Protein AF-A0A7C6C0F5-F1 (afdb_monomer_lite)

Sequence (171 aa):
MPFYFLFSLGVSLTLAIALLALLINRLQANWTRQNKVGISFLLPVLITIIFIFVIYLDTQPKVLDLINLIQGNTKTIEAQSEEIEVQGNNLIINDQIYLLSPLSEKIFEQKTYRFSYLPNSKIIVHQEYDTTLPKIYEVPVDENPTGSDPIKPDNPDYPSGTTTPVEVIDP

Radius of gyration: 35.13 Å; chains: 1; bounding box: 72×61×103 Å

Foldseek 3Di:
DCVQLVVQLVVLVVVLVVLVVVLVVLVVCVVVVVDPDPVSNCVSVVSVVVSVCSCPQRNVLSVVLVVCVVVVVWDKDKDALVQWDDDQQWTQHPNDTAGHDNPDDDRDHQKIKMFTARDRNNYTPDIDIDHHDDPDDPDDDPDDDDDDDDDDDDDDDDDDDDDDDDDDDDD

Structure (mmCIF, N/CA/C/O backbone):
data_AF-A0A7C6C0F5-F1
#
_entry.id   AF-A0A7C6C0F5-F1
#
loop_
_atom_site.group_PDB
_atom_site.id
_atom_site.type_symbol
_atom_site.label_atom_id
_atom_site.label_alt_id
_atom_site.label_comp_id
_atom_site.label_asym_id
_atom_site.label_entity_id
_atom_site.label_seq_id
_atom_site.pdbx_PDB_ins_code
_atom_site.Cartn_x
_atom_site.Cartn_y
_atom_site.Cartn_z
_atom_site.occupancy
_atom_site.B_iso_or_equiv
_atom_site.auth_seq_id
_atom_site.auth_comp_id
_atom_site.auth_asym_id
_atom_site.auth_atom_id
_atom_site.pdbx_PDB_model_num
ATOM 1 N N . MET A 1 1 ? 1.371 3.092 16.705 1.00 65.12 1 MET A N 1
ATOM 2 C CA . MET A 1 1 ? 2.755 3.465 16.323 1.00 65.12 1 MET A CA 1
ATOM 3 C C . MET A 1 1 ? 2.828 3.968 14.873 1.00 65.12 1 MET A C 1
ATOM 5 O O . MET A 1 1 ? 2.989 3.152 13.970 1.00 65.12 1 MET A O 1
ATOM 9 N N . PRO A 1 2 ? 2.766 5.290 14.613 1.00 81.19 2 PRO A N 1
ATOM 10 C CA . PRO A 1 2 ? 2.808 5.849 13.248 1.00 81.19 2 PRO A CA 1
ATOM 11 C C . PRO A 1 2 ?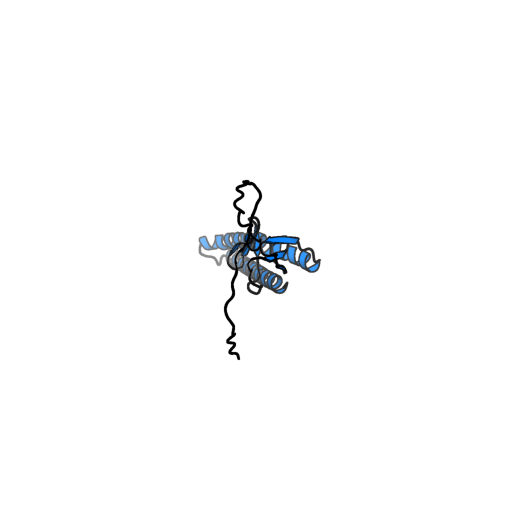 4.133 5.603 12.499 1.00 81.19 2 PRO A C 1
ATOM 13 O O . PRO A 1 2 ? 4.183 5.702 11.274 1.00 81.19 2 PRO A O 1
ATOM 16 N N . PHE A 1 3 ? 5.205 5.236 13.210 1.00 88.31 3 PHE A N 1
ATOM 17 C CA . PHE A 1 3 ? 6.519 4.936 12.633 1.00 88.31 3 PHE A CA 1
ATOM 18 C C . PHE A 1 3 ? 6.500 3.817 11.582 1.00 88.31 3 PHE A C 1
ATOM 20 O O . PHE A 1 3 ? 7.206 3.931 10.583 1.00 88.31 3 PHE A O 1
ATOM 27 N N . TYR A 1 4 ? 5.680 2.772 11.761 1.00 90.75 4 TYR A N 1
ATOM 28 C CA . TYR A 1 4 ? 5.563 1.690 10.774 1.00 90.75 4 TYR A CA 1
ATOM 29 C C . TYR A 1 4 ? 5.024 2.211 9.436 1.00 90.75 4 TYR A C 1
ATOM 31 O O . TYR A 1 4 ? 5.609 1.951 8.384 1.00 90.75 4 TYR A O 1
ATOM 39 N N . PHE A 1 5 ? 3.966 3.026 9.485 1.00 93.94 5 PHE A N 1
ATOM 40 C CA . PHE A 1 5 ? 3.419 3.691 8.307 1.00 93.94 5 PHE A CA 1
ATOM 41 C C . PHE A 1 5 ? 4.480 4.569 7.620 1.00 93.94 5 PHE A C 1
ATOM 43 O O . PHE A 1 5 ? 4.730 4.386 6.429 1.00 93.94 5 PHE A O 1
ATOM 50 N N . LEU A 1 6 ? 5.160 5.448 8.370 1.00 94.69 6 LEU A N 1
ATOM 51 C CA . LEU A 1 6 ? 6.195 6.343 7.831 1.00 94.69 6 LEU A CA 1
ATOM 52 C C . LEU A 1 6 ? 7.355 5.576 7.176 1.00 94.69 6 LEU A C 1
ATOM 54 O O . LEU A 1 6 ? 7.804 5.947 6.092 1.00 94.69 6 LEU A O 1
ATOM 58 N N . PHE A 1 7 ? 7.803 4.476 7.788 1.00 94.06 7 PHE A N 1
ATOM 59 C CA . PHE A 1 7 ? 8.809 3.589 7.205 1.00 94.06 7 PHE A CA 1
ATOM 60 C C . PHE A 1 7 ? 8.301 2.932 5.911 1.00 94.06 7 PHE A C 1
ATOM 62 O O . PHE A 1 7 ? 8.982 2.979 4.887 1.00 94.06 7 PHE A O 1
ATOM 69 N N . SER A 1 8 ? 7.078 2.388 5.915 1.00 93.44 8 SER A 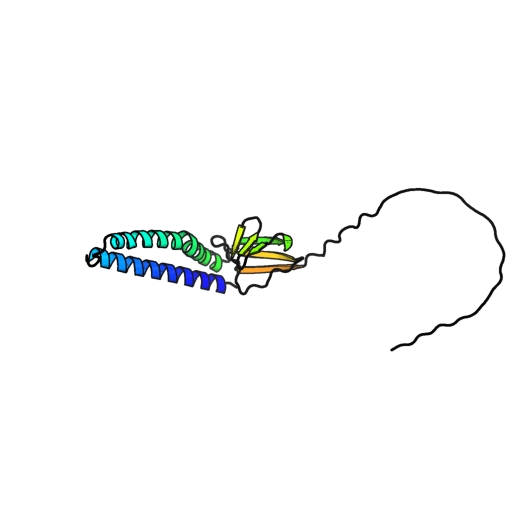N 1
ATOM 70 C CA . SER A 1 8 ? 6.466 1.754 4.736 1.00 93.44 8 SER A CA 1
ATOM 71 C C . SER A 1 8 ? 6.256 2.728 3.565 1.00 93.44 8 SER A C 1
ATOM 73 O O . SER A 1 8 ? 6.362 2.330 2.402 1.00 93.44 8 SER A O 1
ATOM 75 N N . LEU A 1 9 ? 5.997 4.005 3.868 1.00 95.81 9 LEU A N 1
ATOM 76 C CA . LEU A 1 9 ? 5.914 5.100 2.906 1.00 95.81 9 LEU A CA 1
ATOM 77 C C . LEU A 1 9 ? 7.306 5.440 2.359 1.00 95.81 9 LEU A C 1
ATOM 79 O O . LEU A 1 9 ? 7.474 5.498 1.142 1.00 95.81 9 LEU A O 1
ATOM 83 N N . GLY A 1 10 ? 8.318 5.577 3.222 1.00 96.88 10 GLY A N 1
ATOM 84 C CA . GLY A 1 10 ? 9.704 5.821 2.809 1.00 96.88 10 GLY A CA 1
ATOM 85 C C . GLY A 1 10 ? 10.255 4.733 1.879 1.00 96.88 10 GLY A C 1
ATOM 86 O O . GLY A 1 10 ? 10.873 5.048 0.860 1.00 96.88 10 GLY A O 1
ATOM 87 N N . VAL A 1 11 ? 9.964 3.458 2.165 1.00 96.38 11 VAL A N 1
ATOM 88 C CA . VAL A 1 11 ? 10.322 2.327 1.290 1.00 96.38 11 VAL A CA 1
ATOM 89 C C . VAL A 1 11 ? 9.606 2.425 -0.064 1.00 96.38 11 VAL A C 1
ATOM 91 O O . VAL A 1 11 ? 10.266 2.311 -1.098 1.00 96.38 11 VAL A O 1
ATOM 94 N N . SER A 1 12 ? 8.295 2.708 -0.081 1.00 96.38 12 SER A N 1
ATOM 95 C CA . SER A 1 12 ? 7.521 2.853 -1.329 1.00 96.38 12 SER A CA 1
ATOM 96 C C . SER A 1 12 ? 8.038 3.992 -2.220 1.00 96.38 12 SER A C 1
ATOM 98 O O . SER A 1 12 ? 8.274 3.796 -3.412 1.00 96.38 12 SER A O 1
ATOM 100 N N . LEU A 1 13 ? 8.336 5.152 -1.623 1.00 97.31 13 LEU A N 1
ATOM 101 C CA . LEU A 1 13 ? 8.909 6.310 -2.309 1.00 97.31 13 LEU A CA 1
ATOM 102 C C . LEU A 1 13 ? 10.304 6.006 -2.860 1.00 97.31 13 LEU A C 1
ATOM 104 O O . LEU A 1 13 ? 10.604 6.362 -3.997 1.00 97.31 13 LEU A O 1
ATOM 108 N N . THR A 1 14 ? 11.142 5.309 -2.089 1.00 97.81 14 THR A N 1
ATOM 109 C CA . THR A 1 14 ? 12.485 4.908 -2.535 1.00 97.81 14 THR A CA 1
ATOM 110 C C . THR A 1 14 ? 12.409 3.974 -3.745 1.00 97.81 14 THR A C 1
ATOM 112 O O . THR A 1 14 ? 13.134 4.176 -4.719 1.00 97.81 14 THR A O 1
ATOM 115 N N . LEU A 1 15 ? 11.494 2.996 -3.731 1.00 97.50 15 LEU A N 1
ATOM 116 C CA . LEU A 1 15 ? 11.256 2.101 -4.867 1.00 97.50 15 LEU A CA 1
ATOM 117 C C . LEU A 1 15 ? 10.744 2.865 -6.098 1.00 97.50 15 LEU A C 1
ATOM 119 O O . LEU A 1 15 ? 11.260 2.667 -7.198 1.00 97.50 15 LEU A O 1
ATOM 123 N N . ALA A 1 16 ? 9.777 3.769 -5.922 1.00 96.62 16 ALA A N 1
ATOM 124 C CA . ALA A 1 16 ? 9.252 4.605 -6.997 1.00 96.62 16 ALA A CA 1
ATOM 125 C C . ALA A 1 16 ? 10.344 5.489 -7.632 1.00 96.62 16 ALA A C 1
ATOM 127 O O . ALA A 1 16 ? 10.471 5.531 -8.856 1.00 96.62 16 ALA A O 1
ATOM 128 N N . ILE A 1 17 ? 11.184 6.140 -6.819 1.00 96.88 17 ILE A N 1
ATOM 129 C CA . ILE A 1 17 ? 12.314 6.958 -7.290 1.00 96.88 17 ILE A CA 1
ATOM 130 C C . ILE A 1 17 ? 13.350 6.093 -8.022 1.00 96.88 17 ILE A C 1
ATOM 132 O O . ILE A 1 17 ? 13.830 6.488 -9.084 1.00 96.88 17 ILE A O 1
ATOM 136 N N . ALA A 1 18 ? 13.669 4.901 -7.508 1.00 97.50 18 ALA A N 1
ATOM 137 C CA . ALA A 1 18 ? 14.601 3.979 -8.157 1.00 97.50 18 ALA A CA 1
ATOM 138 C C . ALA A 1 18 ? 14.086 3.499 -9.527 1.00 97.50 18 ALA A C 1
ATOM 140 O O . ALA A 1 18 ? 14.843 3.489 -10.500 1.00 97.50 18 ALA A O 1
ATOM 141 N N . LEU A 1 19 ? 12.794 3.164 -9.631 1.00 96.69 19 LEU A N 1
ATOM 142 C CA . LEU A 1 19 ? 12.146 2.806 -10.897 1.00 96.69 19 LEU A CA 1
ATOM 143 C C . LEU A 1 19 ? 12.130 3.980 -11.884 1.00 96.69 19 LEU A C 1
ATOM 145 O O . LEU A 1 19 ? 12.429 3.780 -13.060 1.00 96.69 19 LEU A O 1
ATOM 149 N N . LEU A 1 20 ? 11.857 5.204 -11.419 1.00 96.38 20 LEU A N 1
ATOM 150 C CA . LEU A 1 20 ? 11.897 6.410 -12.249 1.00 96.38 20 LEU A CA 1
ATOM 151 C C . LEU A 1 20 ? 13.316 6.706 -12.766 1.00 96.38 20 LEU A C 1
ATOM 153 O O . LEU A 1 20 ? 13.498 6.964 -13.955 1.00 96.38 20 LEU A O 1
ATOM 157 N N . ALA A 1 21 ? 14.336 6.616 -11.910 1.00 96.62 21 ALA A N 1
ATOM 158 C CA . ALA A 1 21 ? 15.733 6.799 -12.303 1.00 96.62 21 ALA A CA 1
ATOM 159 C C . ALA A 1 21 ? 16.192 5.726 -13.309 1.00 96.62 21 ALA A C 1
ATOM 161 O O . ALA A 1 21 ? 16.854 6.039 -14.303 1.00 96.62 21 ALA A O 1
ATOM 162 N N . LEU A 1 22 ? 15.792 4.466 -13.096 1.00 95.00 22 LEU A N 1
ATOM 163 C CA . LEU A 1 22 ? 16.039 3.371 -14.033 1.00 95.00 22 LEU A CA 1
ATOM 164 C C . LEU A 1 22 ? 15.339 3.619 -15.377 1.00 95.00 22 LEU A C 1
ATOM 166 O O . LEU A 1 22 ? 15.954 3.424 -16.425 1.00 95.00 22 LEU A O 1
ATOM 170 N N . LEU A 1 23 ? 14.086 4.081 -15.357 1.00 94.56 23 LEU A N 1
ATOM 171 C CA . LEU A 1 23 ? 13.315 4.421 -16.551 1.00 94.56 23 LEU A CA 1
ATOM 172 C C . LEU A 1 23 ? 14.010 5.522 -17.362 1.00 94.56 23 LEU A C 1
ATOM 174 O O . LEU A 1 23 ? 14.272 5.321 -18.546 1.00 94.56 23 LEU A O 1
ATOM 178 N N . ILE A 1 24 ? 14.390 6.635 -16.724 1.00 92.88 24 ILE A N 1
ATOM 179 C CA . ILE A 1 24 ? 15.107 7.756 -17.359 1.00 92.88 24 ILE A CA 1
ATOM 180 C C . ILE A 1 24 ? 16.406 7.273 -18.019 1.00 92.88 24 ILE A C 1
ATOM 182 O O . ILE A 1 24 ? 16.628 7.527 -19.204 1.00 92.88 24 ILE A O 1
ATOM 186 N N . ASN A 1 25 ? 17.229 6.512 -17.291 1.00 90.88 25 ASN A N 1
ATOM 187 C CA . ASN A 1 25 ? 18.483 5.954 -17.805 1.00 90.88 25 ASN A CA 1
ATOM 188 C C . ASN A 1 25 ? 18.241 5.054 -19.037 1.00 90.88 25 ASN A C 1
ATOM 190 O O . ASN A 1 25 ? 18.926 5.158 -20.058 1.00 90.88 25 ASN A O 1
ATOM 194 N N . ARG A 1 26 ? 17.201 4.211 -19.000 1.00 89.94 26 ARG A N 1
ATOM 195 C CA . ARG A 1 26 ? 16.848 3.326 -20.121 1.00 89.94 26 ARG A CA 1
ATOM 196 C C . ARG A 1 26 ? 16.252 4.070 -21.318 1.00 89.94 26 ARG A C 1
ATOM 198 O O . ARG A 1 26 ? 16.551 3.677 -22.445 1.00 89.94 26 ARG A O 1
ATOM 205 N N . LEU A 1 27 ? 15.493 5.152 -21.117 1.00 89.50 27 LEU A N 1
ATOM 206 C CA . LEU A 1 27 ? 15.087 6.049 -22.209 1.00 89.50 27 LEU A CA 1
ATOM 207 C C . LEU A 1 27 ? 16.311 6.704 -22.858 1.00 89.50 27 LEU A C 1
ATOM 209 O O . LEU A 1 27 ? 16.424 6.691 -24.080 1.00 89.50 27 LEU A O 1
ATOM 213 N N . GLN A 1 28 ? 17.251 7.219 -22.063 1.00 87.94 28 GLN A N 1
ATOM 214 C CA . GLN A 1 28 ? 18.455 7.884 -22.565 1.00 87.94 28 GLN A CA 1
ATOM 215 C C . GLN A 1 28 ? 19.360 6.927 -23.366 1.00 87.94 28 GLN A C 1
ATOM 217 O O . GLN A 1 28 ? 19.813 7.273 -24.460 1.00 87.94 28 GLN A O 1
ATOM 222 N N . ALA A 1 29 ? 19.575 5.701 -22.879 1.00 85.44 29 ALA A N 1
ATOM 223 C CA . ALA A 1 29 ? 20.338 4.664 -23.584 1.00 85.44 29 ALA A CA 1
ATOM 224 C C . ALA A 1 29 ? 19.668 4.200 -24.897 1.00 85.44 29 ALA A C 1
ATOM 226 O O . ALA A 1 29 ? 20.344 3.846 -25.867 1.00 85.44 29 ALA A O 1
ATOM 227 N N . ASN A 1 30 ? 18.332 4.208 -24.938 1.00 83.81 30 ASN A N 1
ATOM 228 C CA . ASN A 1 30 ? 17.551 3.909 -26.136 1.00 83.81 30 ASN A CA 1
ATOM 229 C C . ASN A 1 30 ? 17.649 5.064 -27.157 1.00 83.81 30 ASN A C 1
ATOM 231 O O . ASN A 1 30 ? 18.037 4.855 -28.307 1.00 83.81 30 ASN A O 1
ATOM 235 N N . TRP A 1 31 ? 17.426 6.304 -26.711 1.00 81.12 31 TRP A N 1
ATOM 236 C CA . TRP A 1 31 ? 17.467 7.508 -27.548 1.00 81.12 31 TRP A CA 1
ATOM 237 C C . TRP A 1 31 ? 18.843 7.759 -28.185 1.00 81.12 31 TRP A C 1
ATOM 239 O O . TRP A 1 31 ? 18.932 8.102 -29.362 1.00 81.12 31 TRP A O 1
ATOM 249 N N . THR A 1 32 ? 19.926 7.487 -27.451 1.00 85.44 32 THR A N 1
ATOM 250 C CA . THR A 1 32 ? 21.315 7.574 -27.949 1.00 85.44 32 THR A CA 1
ATOM 251 C C . THR A 1 32 ? 21.724 6.428 -28.889 1.00 85.44 32 THR A C 1
ATOM 253 O O . THR A 1 32 ? 22.880 6.368 -29.305 1.00 85.44 32 THR A O 1
ATOM 256 N N . ARG A 1 33 ? 20.809 5.506 -29.236 1.00 72.56 33 ARG A N 1
ATOM 257 C CA . ARG A 1 33 ? 21.052 4.308 -30.071 1.00 72.56 33 ARG A CA 1
ATOM 258 C C . ARG A 1 33 ? 22.192 3.399 -29.581 1.00 72.56 33 ARG A C 1
ATOM 260 O O . ARG A 1 33 ? 22.679 2.555 -30.332 1.00 72.56 33 ARG A O 1
ATOM 267 N N . GLN A 1 34 ? 22.598 3.519 -28.316 1.00 70.44 34 GLN A N 1
ATOM 268 C CA . GLN A 1 34 ? 23.574 2.611 -27.699 1.00 70.44 34 GLN A CA 1
ATOM 269 C C . GLN A 1 34 ? 22.996 1.199 -27.529 1.00 70.44 34 GLN A C 1
ATOM 271 O O . GLN A 1 34 ? 23.731 0.211 -27.474 1.00 70.44 34 GLN A O 1
ATOM 276 N N . ASN A 1 35 ? 21.668 1.098 -27.483 1.00 66.19 35 ASN A N 1
ATOM 277 C CA . ASN A 1 35 ? 20.941 -0.151 -27.353 1.00 66.19 35 ASN A CA 1
ATOM 278 C C . ASN A 1 35 ? 20.946 -0.940 -28.679 1.00 66.19 35 ASN A C 1
ATOM 280 O O . ASN A 1 35 ? 20.191 -0.638 -29.598 1.00 66.19 35 ASN A O 1
ATOM 284 N N . LYS A 1 36 ? 21.809 -1.959 -28.787 1.00 69.19 36 LYS A N 1
ATOM 285 C CA . LYS A 1 36 ? 21.968 -2.788 -30.003 1.00 69.19 36 LYS A CA 1
ATOM 286 C C . LYS A 1 36 ? 21.119 -4.070 -30.019 1.00 69.19 36 LYS A C 1
ATOM 288 O O . LYS A 1 36 ? 21.157 -4.808 -30.997 1.00 69.19 36 LYS A O 1
ATOM 293 N N . VAL A 1 37 ? 20.369 -4.352 -28.951 1.00 71.31 37 VAL A N 1
ATOM 294 C CA . VAL A 1 37 ? 19.571 -5.583 -28.789 1.00 71.31 37 VAL A CA 1
ATOM 295 C C . VAL A 1 37 ? 18.082 -5.249 -28.842 1.00 71.31 37 VAL A C 1
ATOM 297 O O . VAL A 1 37 ? 17.596 -4.497 -28.002 1.00 71.31 37 VAL A O 1
ATOM 300 N N . GLY A 1 38 ? 17.344 -5.844 -29.788 1.00 67.38 38 GLY A N 1
ATOM 301 C CA . GLY A 1 38 ? 15.935 -5.516 -30.060 1.00 67.38 38 GLY A CA 1
ATOM 302 C C . GLY A 1 38 ? 15.006 -5.591 -28.839 1.00 67.38 38 GLY A C 1
ATOM 303 O O . GLY A 1 38 ? 14.271 -4.645 -28.579 1.00 67.38 38 GLY 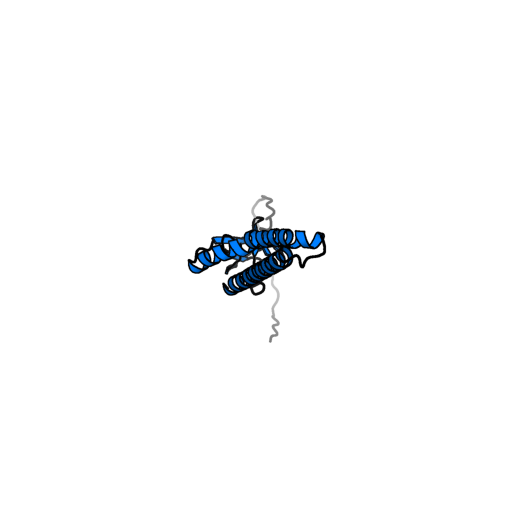A O 1
ATOM 304 N N . ILE A 1 39 ? 15.097 -6.651 -28.025 1.00 70.06 39 ILE A N 1
ATOM 305 C CA . ILE A 1 39 ? 14.281 -6.815 -26.801 1.00 70.06 39 ILE A CA 1
ATOM 306 C C . ILE A 1 39 ? 14.489 -5.648 -25.818 1.00 70.06 39 ILE A C 1
ATOM 308 O O . ILE A 1 39 ? 13.553 -5.195 -25.161 1.00 70.06 39 ILE A O 1
ATOM 312 N N . SER A 1 40 ? 15.709 -5.114 -25.740 1.00 73.50 40 SER A N 1
ATOM 313 C CA . SER A 1 40 ? 16.068 -4.050 -24.799 1.00 73.50 40 SER A CA 1
ATOM 314 C C . SER A 1 40 ? 15.392 -2.706 -25.131 1.00 73.50 40 SER A C 1
ATOM 316 O O . SER A 1 40 ? 15.318 -1.833 -24.266 1.00 73.50 40 SER A O 1
ATOM 318 N N . PHE A 1 41 ? 14.842 -2.529 -26.343 1.00 76.94 41 PHE A N 1
ATOM 319 C CA . PHE A 1 41 ? 14.001 -1.371 -26.685 1.00 76.94 41 PHE A CA 1
ATOM 320 C C . PHE A 1 41 ? 12.650 -1.376 -25.958 1.00 76.94 41 PHE A C 1
ATOM 322 O O . PHE A 1 41 ? 12.085 -0.305 -25.746 1.00 76.94 41 PHE A O 1
ATOM 329 N N . LEU A 1 42 ? 12.142 -2.550 -25.562 1.00 85.88 42 LEU A N 1
ATOM 330 C CA . LEU A 1 42 ? 10.854 -2.702 -24.876 1.00 85.88 42 LEU A CA 1
ATOM 331 C C . LEU A 1 42 ? 10.978 -2.588 -23.345 1.00 85.88 42 LEU A C 1
ATOM 333 O O . LEU A 1 42 ? 9.984 -2.366 -22.655 1.00 85.88 42 LEU A O 1
ATOM 337 N N . LEU A 1 43 ? 12.202 -2.672 -22.810 1.00 88.19 43 LEU A N 1
ATOM 338 C CA . LEU A 1 43 ? 12.483 -2.572 -21.375 1.00 88.19 43 LEU A CA 1
ATOM 339 C C . LEU A 1 43 ? 11.919 -1.288 -20.719 1.00 88.19 43 LEU A C 1
ATOM 341 O O . LEU A 1 43 ? 11.335 -1.412 -19.644 1.00 88.19 43 LEU A O 1
ATOM 345 N N . PRO A 1 44 ? 12.005 -0.081 -21.325 1.00 91.00 44 PRO A N 1
ATOM 346 C CA . PRO A 1 44 ? 11.347 1.112 -20.790 1.00 91.00 44 PRO A CA 1
ATOM 347 C C . PRO A 1 44 ? 9.838 0.945 -20.602 1.00 91.00 44 PRO A C 1
ATOM 349 O O . PRO A 1 44 ? 9.314 1.340 -19.571 1.00 91.00 44 PRO A O 1
ATOM 352 N N . VAL A 1 45 ? 9.143 0.323 -21.561 1.00 92.19 45 VAL A N 1
ATOM 353 C CA . VAL A 1 45 ? 7.686 0.118 -21.497 1.00 92.19 45 VAL A CA 1
ATOM 354 C C . VAL A 1 45 ? 7.331 -0.807 -20.333 1.00 92.19 45 VAL A C 1
ATOM 356 O O . VAL A 1 45 ? 6.428 -0.500 -19.560 1.00 92.19 45 VAL A O 1
ATOM 359 N N . LEU A 1 46 ? 8.090 -1.894 -20.156 1.00 93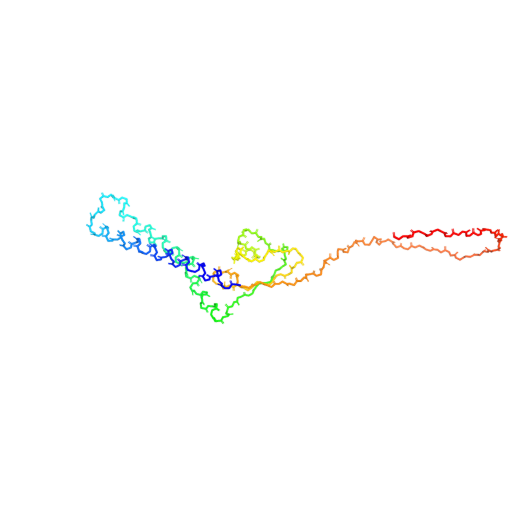.44 46 LEU A N 1
ATOM 360 C CA . LEU A 1 46 ? 7.925 -2.806 -19.024 1.00 93.44 46 LEU A CA 1
ATOM 361 C C . LEU A 1 46 ? 8.156 -2.097 -17.677 1.00 93.44 46 LEU A C 1
ATOM 363 O O . LEU A 1 46 ? 7.357 -2.262 -16.757 1.00 93.44 46 LEU A O 1
ATOM 367 N N . ILE A 1 47 ? 9.206 -1.273 -17.570 1.00 94.75 47 ILE A N 1
ATOM 368 C CA . ILE A 1 47 ? 9.484 -0.481 -16.361 1.00 94.75 47 ILE A CA 1
ATOM 369 C C . ILE A 1 47 ? 8.349 0.517 -16.095 1.00 94.75 47 ILE A C 1
ATOM 371 O O . ILE A 1 47 ? 7.915 0.627 -14.953 1.00 94.75 47 ILE A O 1
ATOM 375 N N . THR A 1 48 ? 7.823 1.198 -17.120 1.00 96.12 48 THR A N 1
ATOM 376 C CA . THR A 1 48 ? 6.678 2.115 -16.985 1.00 96.12 48 THR A CA 1
ATOM 377 C C . THR A 1 48 ? 5.435 1.403 -16.456 1.00 96.12 48 THR A C 1
ATOM 379 O O . THR A 1 48 ? 4.782 1.927 -15.559 1.00 96.12 48 THR A O 1
ATOM 382 N N . ILE A 1 49 ? 5.122 0.201 -16.955 1.00 96.69 49 ILE A N 1
ATOM 383 C CA . ILE A 1 49 ? 3.988 -0.598 -16.461 1.00 96.69 49 ILE A CA 1
ATOM 384 C C . ILE A 1 49 ? 4.179 -0.920 -14.971 1.00 96.69 49 ILE A C 1
ATOM 386 O O . ILE A 1 49 ? 3.297 -0.624 -14.167 1.00 96.69 49 ILE A O 1
ATOM 390 N N . ILE A 1 50 ? 5.344 -1.453 -14.584 1.00 96.88 50 ILE A N 1
ATOM 391 C CA . ILE A 1 50 ? 5.658 -1.782 -13.181 1.00 96.88 50 ILE A CA 1
ATOM 392 C C . ILE A 1 50 ? 5.595 -0.528 -12.294 1.00 96.88 50 ILE A C 1
ATOM 394 O O . ILE A 1 50 ? 5.013 -0.568 -11.213 1.00 96.88 50 ILE A O 1
ATOM 398 N N . PHE A 1 51 ? 6.145 0.596 -12.757 1.00 97.31 51 PHE A N 1
ATOM 399 C CA . PHE A 1 51 ? 6.113 1.874 -12.049 1.00 97.31 51 PHE A CA 1
ATOM 400 C C . PHE A 1 51 ? 4.681 2.363 -11.812 1.00 97.31 51 PHE A C 1
ATOM 402 O O . PHE A 1 51 ? 4.354 2.737 -10.690 1.00 97.31 51 PHE A O 1
ATOM 409 N N . ILE A 1 52 ? 3.804 2.298 -12.820 1.00 97.50 52 ILE A N 1
ATOM 410 C CA . ILE A 1 52 ? 2.387 2.663 -12.670 1.00 97.50 52 ILE A CA 1
ATOM 411 C C . ILE A 1 52 ? 1.702 1.770 -11.627 1.00 97.50 52 ILE A C 1
ATOM 413 O O . ILE A 1 52 ? 1.004 2.295 -10.762 1.00 97.50 52 ILE A O 1
ATOM 417 N N . PHE A 1 53 ? 1.941 0.453 -11.646 1.00 97.25 53 PHE A N 1
ATOM 418 C CA . PHE A 1 53 ? 1.393 -0.460 -10.636 1.00 97.25 53 PHE A CA 1
ATOM 419 C C . PHE A 1 53 ? 1.879 -0.128 -9.215 1.00 97.25 53 PHE A C 1
ATOM 421 O O . PHE A 1 53 ? 1.059 -0.049 -8.303 1.00 97.25 53 PHE A O 1
ATOM 428 N N . VAL A 1 54 ? 3.179 0.125 -9.020 1.00 96.94 54 VAL A N 1
ATOM 429 C CA . VAL A 1 54 ? 3.758 0.504 -7.712 1.00 96.94 54 VAL A CA 1
ATOM 430 C C . VAL A 1 54 ? 3.223 1.853 -7.217 1.00 96.94 54 VAL A C 1
ATOM 432 O O . VAL A 1 54 ? 2.936 2.013 -6.027 1.00 96.94 54 VAL A O 1
ATOM 435 N N . ILE A 1 55 ? 3.058 2.829 -8.113 1.00 97.38 55 ILE A N 1
ATOM 436 C CA . ILE A 1 55 ? 2.463 4.121 -7.764 1.00 97.38 55 ILE A CA 1
ATOM 437 C C . ILE A 1 55 ? 1.000 3.941 -7.358 1.00 97.38 55 ILE A C 1
ATOM 439 O O . ILE A 1 55 ? 0.627 4.390 -6.280 1.00 97.38 55 ILE A O 1
ATOM 443 N N . TYR A 1 56 ? 0.187 3.275 -8.178 1.00 96.94 56 TYR A N 1
ATOM 444 C CA . TYR A 1 56 ? -1.258 3.189 -7.968 1.00 96.94 56 TYR A CA 1
ATOM 445 C C . TYR A 1 56 ? -1.648 2.313 -6.768 1.00 96.94 56 TYR A C 1
ATOM 447 O O . TYR A 1 56 ? -2.501 2.712 -5.979 1.00 96.94 56 TYR A O 1
ATOM 455 N N . LEU A 1 57 ? -1.018 1.142 -6.610 1.00 95.00 57 LEU A N 1
ATOM 456 C CA . LEU A 1 57 ? -1.391 0.170 -5.574 1.00 95.00 57 LEU A CA 1
ATOM 457 C C . LEU A 1 57 ? -0.734 0.424 -4.211 1.00 95.00 57 LEU A C 1
ATOM 459 O O . LEU A 1 57 ? -1.322 0.054 -3.201 1.00 95.00 57 LEU A O 1
ATOM 463 N N . ASP A 1 58 ? 0.457 1.034 -4.161 1.00 94.38 58 ASP A N 1
ATOM 464 C CA . ASP A 1 58 ? 1.222 1.165 -2.910 1.00 94.38 58 ASP A CA 1
ATOM 465 C C . ASP A 1 58 ? 1.560 2.618 -2.548 1.00 94.38 58 ASP A C 1
ATOM 467 O O . ASP A 1 58 ? 1.241 3.086 -1.454 1.00 94.38 58 ASP A O 1
ATOM 471 N N . THR A 1 59 ? 2.173 3.373 -3.464 1.00 96.19 59 THR A N 1
ATOM 472 C CA . THR A 1 59 ? 2.712 4.705 -3.121 1.00 96.19 59 THR A CA 1
ATOM 473 C C . THR A 1 59 ? 1.604 5.752 -2.950 1.00 96.19 59 THR A C 1
ATOM 475 O O . THR A 1 59 ? 1.581 6.480 -1.960 1.00 96.19 59 THR A O 1
ATOM 478 N N . GLN A 1 60 ? 0.654 5.824 -3.887 1.00 96.50 60 GLN A N 1
ATOM 479 C CA . GLN A 1 60 ? -0.460 6.774 -3.873 1.00 96.50 60 GLN A CA 1
ATOM 480 C C . GLN A 1 60 ? -1.354 6.641 -2.625 1.00 96.50 60 GLN A C 1
ATOM 482 O O . GLN A 1 60 ? -1.559 7.667 -1.969 1.00 96.50 60 GLN A O 1
ATOM 487 N N . PRO A 1 61 ? -1.882 5.454 -2.244 1.00 96.56 61 PRO A N 1
ATOM 488 C CA . PRO A 1 61 ? -2.721 5.344 -1.050 1.00 96.56 61 PRO A CA 1
ATOM 489 C C . PRO A 1 61 ? -1.967 5.757 0.219 1.00 96.56 61 PRO A C 1
ATOM 491 O O . PRO A 1 61 ? -2.536 6.458 1.054 1.00 96.56 61 PRO A O 1
ATOM 494 N N . LYS A 1 62 ? -0.671 5.430 0.335 1.00 96.12 62 LYS A N 1
ATOM 495 C CA . LYS A 1 62 ? 0.166 5.879 1.458 1.00 96.12 62 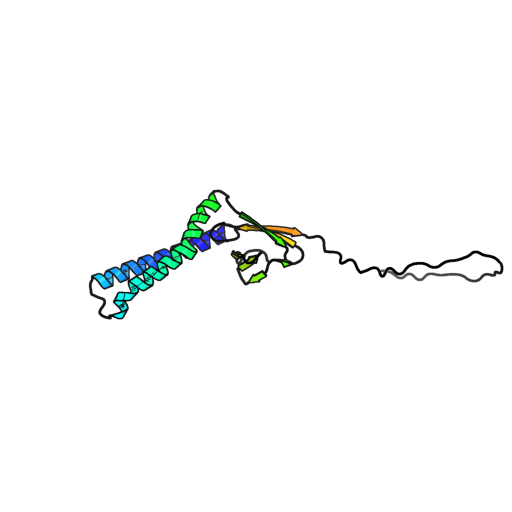LYS A CA 1
ATOM 496 C C . LYS A 1 62 ? 0.398 7.395 1.457 1.00 96.12 62 LYS A C 1
ATOM 498 O O . LYS A 1 62 ? 0.369 8.003 2.519 1.00 96.12 62 LYS A O 1
ATOM 503 N N . VAL A 1 63 ? 0.585 8.039 0.301 1.00 96.94 63 VAL A N 1
ATOM 504 C CA . VAL A 1 63 ? 0.714 9.511 0.221 1.00 96.94 63 VAL A CA 1
ATOM 505 C C . VAL A 1 63 ? -0.584 10.215 0.634 1.00 96.94 63 VAL A C 1
ATOM 507 O O . VAL A 1 63 ? -0.530 11.190 1.381 1.00 96.94 63 VAL A O 1
ATOM 510 N N . LEU A 1 64 ? -1.750 9.707 0.218 1.00 96.81 64 LEU A N 1
ATOM 511 C CA . LEU A 1 64 ? -3.045 10.224 0.683 1.00 96.81 64 LEU A CA 1
ATOM 512 C C . LEU A 1 64 ? -3.223 10.012 2.193 1.00 96.81 64 LEU A C 1
ATOM 514 O O . LEU A 1 64 ? -3.688 10.901 2.905 1.00 96.81 64 LEU A O 1
ATOM 518 N N . ASP A 1 65 ? -2.793 8.861 2.703 1.00 95.94 65 ASP A N 1
ATOM 519 C CA . ASP A 1 65 ? -2.883 8.550 4.125 1.00 95.94 65 ASP A CA 1
ATOM 520 C C . ASP A 1 65 ? -1.894 9.308 5.010 1.00 95.94 65 ASP A C 1
ATOM 522 O O . ASP A 1 65 ? -2.168 9.467 6.196 1.00 95.94 65 ASP A O 1
ATOM 526 N N . LEU A 1 66 ? -0.810 9.866 4.462 1.00 95.81 66 LEU A N 1
ATOM 527 C CA . LEU A 1 66 ? 0.041 10.799 5.203 1.00 95.81 66 LEU A CA 1
ATOM 528 C C . LEU A 1 66 ? -0.756 12.048 5.605 1.00 95.81 66 LEU A C 1
ATOM 530 O O . LEU A 1 66 ? -0.631 12.524 6.731 1.00 95.81 66 LEU A O 1
ATOM 534 N N . ILE A 1 67 ? -1.617 12.541 4.709 1.00 95.25 67 ILE A N 1
ATOM 535 C CA . ILE A 1 67 ? -2.507 13.678 4.975 1.00 95.25 67 ILE A CA 1
ATOM 536 C C . ILE A 1 67 ? -3.539 13.288 6.040 1.00 95.25 67 ILE A C 1
ATOM 538 O O . ILE A 1 67 ? -3.707 14.015 7.018 1.00 95.25 67 ILE A O 1
ATOM 542 N N . ASN A 1 68 ? -4.169 12.115 5.900 1.00 94.50 68 ASN A N 1
ATOM 543 C CA . ASN A 1 68 ? -5.124 11.604 6.889 1.00 94.50 68 ASN A CA 1
ATOM 544 C C . ASN A 1 68 ? -4.488 11.441 8.278 1.00 94.50 68 ASN A C 1
ATOM 546 O O . ASN A 1 68 ? -5.087 11.844 9.271 1.00 94.50 68 ASN A O 1
ATOM 550 N N . LEU A 1 69 ? -3.262 10.915 8.353 1.00 93.56 69 LEU A N 1
ATOM 551 C CA . LEU A 1 69 ? -2.521 10.741 9.601 1.00 93.56 69 LEU A CA 1
ATOM 552 C C . LEU A 1 69 ? -2.216 12.083 10.280 1.00 93.56 69 LEU A C 1
ATOM 554 O O . LEU A 1 69 ? -2.433 12.213 11.481 1.00 93.56 69 LEU A O 1
ATOM 558 N N . ILE A 1 70 ? -1.755 13.084 9.520 1.00 92.94 70 ILE A N 1
ATOM 559 C CA . ILE A 1 70 ? -1.479 14.438 10.035 1.00 92.94 70 ILE A CA 1
ATOM 560 C C . ILE A 1 70 ? -2.766 15.113 10.539 1.00 92.94 70 ILE A C 1
ATOM 562 O O . ILE A 1 70 ? -2.732 15.839 11.528 1.00 92.94 70 ILE A O 1
ATOM 566 N N . GLN A 1 71 ? -3.903 14.855 9.888 1.00 93.00 71 GLN A N 1
ATOM 567 C CA . GLN A 1 71 ? -5.217 15.376 10.282 1.00 93.00 71 GLN A CA 1
ATOM 568 C C . GLN A 1 71 ? -5.904 14.561 11.395 1.00 93.00 71 GLN A C 1
ATOM 570 O O . GLN A 1 71 ? -6.975 14.952 11.851 1.00 93.00 71 GLN A O 1
ATOM 575 N N . GLY A 1 72 ? -5.344 13.420 11.816 1.00 90.44 72 GLY A N 1
ATOM 576 C CA . GLY A 1 72 ? -5.996 12.487 12.746 1.00 90.44 72 GLY A CA 1
ATOM 577 C C . GLY A 1 72 ? -7.210 11.741 12.164 1.00 90.44 72 GLY A C 1
ATOM 578 O O . GLY A 1 72 ? -7.920 11.059 12.902 1.00 90.44 72 GLY A O 1
ATOM 579 N N . ASN A 1 73 ? -7.447 11.836 10.852 1.00 93.25 73 ASN A N 1
ATOM 580 C CA . ASN A 1 73 ? -8.571 11.224 10.142 1.00 93.25 73 ASN A CA 1
ATOM 581 C C . ASN A 1 73 ? -8.350 9.713 9.944 1.00 93.25 73 ASN A C 1
ATOM 583 O O . ASN A 1 73 ? -8.004 9.238 8.861 1.00 93.25 73 ASN A O 1
ATOM 587 N N . THR A 1 74 ? -8.520 8.954 11.022 1.00 93.69 74 THR A N 1
ATOM 588 C CA . THR A 1 74 ? -8.446 7.488 11.020 1.00 93.69 74 THR A CA 1
ATOM 589 C C . THR A 1 74 ? -9.844 6.882 11.047 1.00 93.69 74 THR A C 1
ATOM 591 O O . THR A 1 74 ? -10.785 7.475 11.574 1.00 93.69 74 THR A O 1
ATOM 594 N N . LYS A 1 75 ? -9.993 5.689 10.468 1.00 94.94 75 LYS A N 1
ATOM 595 C CA . LYS A 1 75 ? -11.211 4.885 10.606 1.00 94.94 75 LYS A CA 1
ATOM 596 C C . LYS A 1 75 ? -11.005 3.846 11.695 1.00 94.94 75 LYS A C 1
ATOM 598 O O . LYS A 1 75 ? -9.899 3.336 11.843 1.00 94.94 75 LYS A O 1
ATOM 603 N N . THR A 1 76 ? -12.063 3.505 12.413 1.00 94.62 76 THR A N 1
ATOM 604 C CA . THR A 1 76 ? -12.056 2.418 13.394 1.00 94.62 76 THR A CA 1
ATOM 605 C C . THR A 1 76 ? -12.740 1.172 12.840 1.00 94.62 76 THR A C 1
ATOM 607 O O . THR A 1 76 ? -13.599 1.248 11.957 1.00 94.62 76 THR A O 1
ATOM 610 N N . ILE A 1 77 ? -12.330 0.012 13.341 1.00 94.06 77 ILE A N 1
ATOM 611 C CA . ILE A 1 77 ? -13.064 -1.250 13.250 1.00 94.06 77 ILE A CA 1
ATOM 612 C C . ILE A 1 77 ? -12.952 -1.956 14.601 1.00 94.06 77 ILE A C 1
ATOM 614 O O . ILE A 1 77 ? -11.886 -1.939 15.219 1.00 94.06 77 ILE A O 1
ATOM 618 N N . GLU A 1 78 ? -14.057 -2.534 15.057 1.00 93.62 78 GLU A N 1
ATOM 619 C CA . GLU A 1 78 ? -14.126 -3.363 16.260 1.00 93.62 78 GLU A CA 1
ATOM 620 C C . GLU A 1 78 ? -14.429 -4.805 15.837 1.00 93.62 78 GLU A C 1
ATOM 622 O O . GLU A 1 78 ? -15.217 -5.015 14.912 1.00 93.62 78 GLU A O 1
ATOM 627 N N . ALA A 1 79 ? -13.761 -5.777 16.460 1.00 92.38 79 ALA A N 1
ATOM 628 C CA . ALA A 1 79 ? -13.924 -7.205 16.185 1.00 92.38 79 ALA A CA 1
ATOM 629 C C . ALA A 1 79 ? -13.555 -8.042 17.417 1.00 92.38 79 ALA A C 1
ATOM 631 O O . ALA A 1 79 ? -12.666 -7.665 18.189 1.00 92.38 79 ALA A O 1
ATOM 632 N N . GLN A 1 80 ? -14.216 -9.184 17.596 1.00 91.81 80 GLN A N 1
ATOM 633 C CA . GLN A 1 80 ? -13.830 -10.164 18.617 1.00 91.81 80 GLN A CA 1
ATOM 634 C C . GLN A 1 80 ? -12.598 -10.954 18.157 1.00 91.81 80 GLN A C 1
ATOM 636 O O . GLN A 1 80 ? -12.390 -11.150 16.962 1.00 91.81 80 GLN A O 1
ATOM 641 N N . SER A 1 81 ? -11.775 -11.431 19.092 1.00 89.00 81 SER A N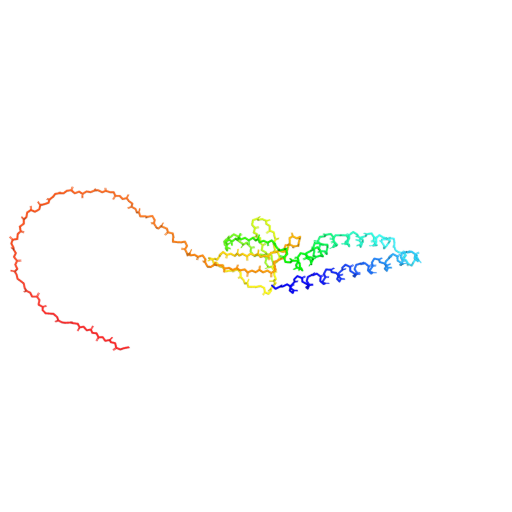 1
ATOM 642 C CA . SER A 1 81 ? -10.571 -12.229 18.805 1.00 89.00 81 SER A CA 1
ATOM 643 C C . SER A 1 81 ? -10.813 -13.436 17.889 1.00 89.00 81 SER A C 1
ATOM 645 O O . SER A 1 81 ? -9.959 -13.786 17.084 1.00 89.00 81 SER A O 1
ATOM 647 N N . GLU A 1 82 ? -11.998 -14.026 17.986 1.00 89.25 82 GLU A N 1
ATOM 648 C CA . GLU A 1 82 ? -12.499 -15.182 17.251 1.00 89.25 82 GLU A CA 1
ATOM 649 C C . GLU A 1 82 ? -12.865 -14.847 15.790 1.00 89.25 82 GLU A C 1
ATOM 651 O O . GLU A 1 82 ? -12.956 -15.742 14.953 1.00 89.25 82 GLU A O 1
ATOM 656 N N . GLU A 1 83 ? -13.068 -13.563 15.477 1.00 90.12 83 GLU A N 1
ATOM 657 C CA . GLU A 1 83 ? -13.415 -13.034 14.148 1.00 90.12 83 GLU A CA 1
ATOM 658 C C . GLU A 1 83 ? -12.178 -12.516 13.381 1.00 90.12 83 GLU A C 1
ATOM 660 O O . GLU A 1 83 ? -12.290 -12.121 12.219 1.00 90.12 83 GLU A O 1
ATOM 665 N N . ILE A 1 84 ? -11.004 -12.483 14.030 1.00 92.31 84 ILE A N 1
ATOM 666 C CA . ILE A 1 84 ? -9.755 -11.929 13.491 1.00 92.31 84 ILE A CA 1
ATOM 667 C C . ILE A 1 84 ? -8.831 -13.071 13.059 1.00 92.31 84 ILE A C 1
ATOM 669 O O . ILE A 1 84 ? -8.164 -13.697 13.883 1.00 92.31 84 ILE A O 1
ATOM 673 N N . GLU A 1 85 ? -8.705 -13.298 11.752 1.00 93.00 85 GLU A N 1
ATOM 674 C CA . GLU A 1 85 ? -7.704 -14.231 11.228 1.00 93.00 85 GLU A CA 1
ATOM 675 C C . GLU A 1 85 ? -6.353 -13.516 11.044 1.00 93.00 85 GLU A C 1
ATOM 677 O O . GLU A 1 85 ? -6.256 -12.479 10.381 1.00 93.00 85 GLU A O 1
ATOM 682 N N . VAL A 1 86 ? -5.284 -14.069 11.628 1.00 91.69 86 VAL A N 1
ATOM 683 C CA . VAL A 1 86 ? -3.932 -13.488 11.593 1.00 91.69 86 VAL A CA 1
ATOM 684 C C . VAL A 1 86 ? -3.048 -14.248 10.601 1.00 91.69 86 VAL A C 1
ATOM 686 O O . VAL A 1 86 ? -2.582 -15.350 10.889 1.00 91.69 86 VAL A O 1
ATOM 689 N N . GLN A 1 87 ? -2.740 -13.635 9.456 1.00 90.31 87 GLN A N 1
ATOM 690 C CA . GLN A 1 87 ? -1.827 -14.187 8.449 1.00 90.31 87 GLN A CA 1
ATOM 691 C C . GLN A 1 87 ? -0.533 -13.361 8.370 1.00 90.31 87 GLN A C 1
ATOM 693 O O . GLN A 1 87 ? -0.379 -12.448 7.555 1.00 90.31 87 GLN A O 1
ATOM 698 N N . GLY A 1 88 ? 0.432 -13.679 9.238 1.00 87.94 88 GLY A N 1
ATOM 699 C CA . GLY A 1 88 ? 1.712 -12.969 9.311 1.00 87.94 88 GLY A CA 1
ATOM 700 C C . GLY A 1 88 ? 1.534 -11.521 9.778 1.00 87.94 88 GLY A C 1
ATOM 701 O O . GLY A 1 88 ? 1.244 -11.288 10.946 1.00 87.94 88 GLY A O 1
ATOM 702 N N . ASN A 1 89 ? 1.703 -10.561 8.864 1.00 89.12 89 ASN A N 1
ATOM 703 C CA . ASN A 1 89 ? 1.491 -9.129 9.129 1.00 89.12 89 ASN A CA 1
ATOM 704 C C . ASN A 1 89 ? 0.080 -8.650 8.731 1.00 89.12 89 ASN A C 1
ATOM 706 O O . ASN A 1 89 ? -0.209 -7.458 8.817 1.00 89.12 89 ASN A O 1
ATOM 710 N N . ASN A 1 90 ? -0.783 -9.551 8.259 1.00 92.44 90 ASN A N 1
ATOM 711 C CA . ASN A 1 90 ? -2.137 -9.235 7.825 1.00 92.44 90 ASN A CA 1
ATOM 712 C C . ASN A 1 90 ? -3.139 -9.649 8.907 1.00 92.44 90 ASN A C 1
ATOM 714 O O . ASN A 1 90 ? -3.080 -10.778 9.395 1.00 92.44 90 ASN A O 1
ATOM 718 N N . LEU A 1 91 ? -4.083 -8.766 9.229 1.00 93.50 91 LEU A N 1
ATOM 719 C CA . LEU A 1 91 ? -5.322 -9.126 9.916 1.00 93.50 91 LEU A CA 1
ATOM 720 C C . LEU A 1 91 ? -6.442 -9.180 8.882 1.00 93.50 91 LEU A C 1
ATOM 722 O O . LEU A 1 91 ? -6.632 -8.215 8.141 1.00 93.50 91 LEU A O 1
ATOM 726 N N . ILE A 1 92 ? -7.176 -10.284 8.834 1.00 94.94 92 ILE A N 1
ATOM 727 C CA . ILE A 1 92 ? -8.378 -10.426 8.015 1.00 94.94 92 ILE A CA 1
ATOM 728 C C . ILE A 1 92 ? -9.570 -10.305 8.960 1.00 94.94 92 ILE A C 1
ATOM 730 O O . ILE A 1 92 ? -9.703 -11.078 9.905 1.00 94.94 92 ILE A O 1
ATOM 734 N N . ILE A 1 93 ? -10.399 -9.287 8.731 1.00 94.25 93 ILE A N 1
ATOM 735 C CA . ILE A 1 93 ? -11.572 -8.967 9.549 1.00 94.25 93 ILE A CA 1
ATOM 736 C C . ILE A 1 93 ? -12.710 -8.631 8.589 1.00 94.25 93 ILE A C 1
ATOM 738 O O . ILE A 1 93 ? -12.565 -7.722 7.770 1.00 94.25 93 ILE A O 1
ATOM 742 N N . ASN A 1 94 ? -13.837 -9.343 8.672 1.00 90.94 94 ASN A N 1
ATOM 743 C CA . ASN A 1 94 ? -14.981 -9.168 7.761 1.00 90.94 94 ASN A CA 1
ATOM 744 C C . ASN A 1 94 ? -14.575 -9.194 6.267 1.00 90.94 94 ASN A C 1
ATOM 746 O O . ASN A 1 94 ? -14.958 -8.310 5.499 1.00 90.94 94 ASN A O 1
ATOM 750 N N . ASP A 1 95 ? -13.746 -10.175 5.885 1.00 91.19 95 ASP A N 1
ATOM 751 C CA . ASP A 1 95 ? -13.172 -10.358 4.534 1.00 91.19 95 ASP A CA 1
ATOM 752 C C . ASP A 1 95 ? -12.313 -9.173 4.018 1.00 91.19 95 ASP A C 1
ATOM 754 O O . ASP A 1 95 ? -11.932 -9.106 2.851 1.00 91.19 95 ASP A O 1
ATOM 758 N N . GLN A 1 96 ? -11.958 -8.217 4.889 1.00 93.56 96 GLN A N 1
ATOM 759 C CA . GLN A 1 96 ? -11.039 -7.120 4.576 1.00 93.56 96 GLN A CA 1
ATOM 760 C C . GLN A 1 96 ? -9.665 -7.347 5.201 1.00 93.56 96 GLN A C 1
ATOM 762 O O . GLN A 1 96 ? -9.544 -7.686 6.377 1.00 93.56 96 GLN A O 1
ATOM 767 N N . ILE A 1 97 ? -8.624 -7.097 4.404 1.00 94.38 97 ILE A N 1
ATOM 768 C CA . ILE A 1 97 ? -7.224 -7.196 4.819 1.00 94.38 97 ILE A CA 1
ATOM 769 C C . ILE A 1 97 ? -6.759 -5.853 5.394 1.00 94.38 97 ILE A C 1
ATOM 771 O O . ILE A 1 97 ? -6.849 -4.812 4.736 1.00 94.38 97 ILE A O 1
ATOM 775 N N . TYR A 1 98 ? -6.203 -5.901 6.600 1.00 94.94 98 TYR A N 1
ATOM 776 C CA . TYR A 1 98 ? -5.575 -4.788 7.303 1.00 94.94 98 TYR A CA 1
ATOM 777 C C . TYR A 1 98 ? -4.103 -5.101 7.571 1.00 94.94 98 TYR A C 1
ATOM 779 O O . TYR A 1 98 ? -3.748 -6.227 7.917 1.00 94.94 98 TYR A O 1
ATOM 787 N N . LEU A 1 99 ? -3.237 -4.100 7.419 1.00 93.19 99 LEU A N 1
ATOM 788 C CA . LEU A 1 99 ? -1.793 -4.256 7.585 1.00 93.19 99 LEU A CA 1
ATOM 789 C C . LEU A 1 99 ? -1.386 -3.895 9.016 1.00 93.19 99 LEU A C 1
ATOM 791 O O . LEU A 1 99 ? -1.488 -2.736 9.429 1.00 93.19 99 LEU A O 1
ATOM 795 N N . LEU A 1 100 ? -0.902 -4.887 9.759 1.00 92.31 100 LEU A N 1
ATOM 796 C CA . LEU A 1 100 ? -0.394 -4.748 11.118 1.00 92.31 100 LEU A CA 1
ATOM 797 C C . LEU A 1 100 ? 1.133 -4.579 11.109 1.00 92.31 100 LEU A C 1
ATOM 799 O O . LEU A 1 100 ? 1.853 -5.171 10.302 1.00 92.31 100 LEU A O 1
ATOM 803 N N . SER A 1 101 ? 1.649 -3.772 12.036 1.00 90.25 101 SER A N 1
ATOM 804 C CA . SER A 1 101 ? 3.093 -3.664 12.250 1.00 90.25 101 SER A CA 1
ATOM 805 C C . SER A 1 101 ? 3.654 -4.994 12.780 1.00 90.25 101 SER A C 1
ATOM 807 O O . SER A 1 101 ? 3.093 -5.530 13.735 1.00 90.25 101 SER A O 1
ATOM 809 N N . PRO A 1 102 ? 4.815 -5.481 12.293 1.00 86.44 102 PRO A N 1
ATOM 810 C CA . PRO A 1 102 ? 5.510 -6.636 12.880 1.00 86.44 102 PRO A CA 1
ATOM 811 C C . PRO A 1 102 ? 5.903 -6.455 14.358 1.00 86.44 102 PRO A C 1
ATOM 813 O O . PRO A 1 102 ? 6.285 -7.413 15.021 1.00 86.44 102 PRO A O 1
ATOM 816 N N . LEU A 1 103 ? 5.859 -5.211 14.851 1.00 84.31 103 LEU A N 1
ATOM 817 C CA . LEU A 1 103 ? 6.156 -4.822 16.232 1.00 84.31 103 LEU A CA 1
ATOM 818 C C . LEU A 1 103 ? 4.889 -4.579 17.077 1.00 84.31 103 LEU A C 1
ATOM 820 O O . LEU A 1 103 ? 5.001 -4.078 18.193 1.00 84.31 103 LEU A O 1
ATOM 824 N N . SER A 1 104 ? 3.692 -4.851 16.546 1.00 85.38 104 SER A N 1
ATOM 825 C CA . SER A 1 104 ? 2.448 -4.780 17.320 1.00 85.38 104 SER A CA 1
ATOM 826 C C . SER A 1 104 ? 2.332 -5.936 18.315 1.00 85.38 104 SER A C 1
ATOM 828 O O . SER A 1 104 ? 2.913 -7.007 18.132 1.00 85.38 104 SER A O 1
ATOM 830 N N . GLU A 1 105 ? 1.530 -5.733 19.360 1.00 84.44 105 GLU A N 1
ATOM 831 C CA . GLU A 1 105 ? 1.142 -6.810 20.269 1.00 84.44 105 GLU A CA 1
ATOM 832 C C . GLU A 1 105 ? 0.319 -7.877 19.540 1.00 84.44 105 GLU A C 1
ATOM 834 O O . GLU A 1 105 ? -0.501 -7.575 18.667 1.00 84.44 105 GLU A O 1
ATOM 839 N N . LYS A 1 106 ? 0.527 -9.139 19.929 1.00 86.75 106 LYS A N 1
ATOM 840 C CA . LYS A 1 106 ? -0.237 -10.268 19.394 1.00 86.75 106 LYS A CA 1
ATOM 841 C C . LYS A 1 106 ? -1.715 -10.159 19.774 1.00 86.75 106 LYS A C 1
ATOM 843 O O . LYS A 1 106 ? -2.075 -9.609 20.815 1.00 86.75 106 LYS A O 1
ATOM 848 N N . ILE A 1 107 ? -2.557 -10.742 18.929 1.00 87.38 107 ILE A N 1
ATOM 849 C CA . ILE A 1 107 ? -3.962 -10.985 19.247 1.00 87.38 107 ILE A CA 1
ATOM 850 C C . ILE A 1 107 ? -4.019 -12.112 20.289 1.00 87.38 107 ILE A C 1
ATOM 852 O O . ILE A 1 107 ? -3.329 -13.123 20.148 1.00 87.38 107 ILE A O 1
ATOM 856 N N . PHE A 1 108 ? -4.791 -11.903 21.351 1.00 85.81 108 PHE A N 1
ATOM 857 C CA . PHE A 1 108 ? -5.077 -12.876 22.404 1.00 85.81 108 PHE A CA 1
ATOM 858 C C . PHE A 1 108 ? -6.566 -13.230 22.356 1.00 85.81 108 PHE A C 1
ATOM 860 O O . PHE A 1 108 ? -7.383 -12.377 22.017 1.00 85.81 108 PHE A O 1
ATOM 867 N N . GLU A 1 109 ? -6.900 -14.464 22.724 1.00 86.62 109 GLU A N 1
ATOM 868 C CA . GLU A 1 109 ? -8.280 -14.956 22.820 1.00 86.62 109 GLU A CA 1
ATOM 869 C C . GLU A 1 109 ? -9.104 -14.196 23.878 1.00 86.62 109 GLU A C 1
ATOM 871 O O . GLU A 1 109 ? -8.547 -13.618 24.817 1.00 86.62 109 GLU A O 1
ATOM 876 N N . GLN A 1 110 ? -10.436 -14.245 23.747 1.00 85.69 110 GLN A N 1
ATOM 877 C CA . GLN A 1 110 ? -11.415 -13.661 24.675 1.00 85.69 110 GLN A CA 1
ATOM 878 C C . GLN A 1 110 ? -11.264 -12.138 24.862 1.00 85.69 110 GLN A C 1
ATOM 880 O O . GLN A 1 110 ? -11.510 -11.584 25.943 1.00 85.69 110 GLN A O 1
ATOM 885 N N . LYS A 1 111 ? -10.888 -11.427 23.793 1.00 88.19 111 LYS A N 1
ATOM 886 C CA . LYS A 1 111 ? -10.773 -9.961 23.772 1.00 88.19 111 LYS A CA 1
ATOM 887 C C . LYS A 1 111 ? -11.534 -9.353 22.602 1.00 88.19 111 LYS A C 1
ATOM 889 O O . LYS A 1 111 ? -11.468 -9.852 21.482 1.00 88.19 111 LYS A O 1
ATOM 894 N N . THR A 1 112 ? -12.163 -8.209 22.848 1.00 91.31 112 THR A N 1
ATOM 895 C CA . THR A 1 112 ? -12.650 -7.335 21.779 1.00 91.31 112 THR A CA 1
ATOM 896 C C . THR A 1 112 ? -11.546 -6.348 21.452 1.00 91.31 112 THR A C 1
ATOM 898 O O . THR A 1 112 ? -11.076 -5.630 22.333 1.00 91.31 112 THR A O 1
ATOM 901 N N . TYR A 1 113 ? -11.128 -6.307 20.192 1.00 93.31 113 TYR A N 1
ATOM 902 C CA . TYR A 1 113 ? -10.126 -5.369 19.706 1.00 93.31 113 TYR A CA 1
ATOM 903 C C . TYR A 1 113 ? -10.784 -4.205 18.975 1.00 93.31 113 TYR A C 1
ATOM 905 O O . TYR A 1 113 ? -11.652 -4.413 18.129 1.00 93.31 113 TYR A O 1
ATOM 913 N N . ARG A 1 114 ? -10.298 -2.987 19.236 1.00 94.06 114 ARG A N 1
ATOM 914 C CA . ARG A 1 114 ? -10.555 -1.801 18.415 1.00 94.06 114 ARG A CA 1
ATOM 915 C C . ARG A 1 114 ? -9.271 -1.399 17.697 1.00 94.06 114 ARG A C 1
ATOM 917 O O . ARG A 1 114 ? -8.278 -1.040 18.329 1.00 94.06 114 ARG A O 1
ATOM 924 N N . PHE A 1 115 ? -9.299 -1.410 16.369 1.00 94.19 115 PHE A N 1
ATOM 925 C CA . PHE A 1 115 ? -8.182 -0.978 15.531 1.00 94.19 115 PHE A CA 1
ATOM 926 C C . PHE A 1 115 ? -8.502 0.352 14.856 1.00 94.19 115 PHE A C 1
ATOM 928 O O . PHE A 1 115 ? -9.495 0.456 14.134 1.00 94.19 115 PHE A O 1
ATOM 935 N N . SER A 1 116 ? -7.624 1.344 15.015 1.00 94.31 116 SER A N 1
ATOM 936 C CA . SER A 1 116 ? -7.651 2.559 14.194 1.00 94.31 116 SER A CA 1
ATOM 937 C C . SER A 1 116 ? -6.698 2.389 13.016 1.00 94.31 116 SER A C 1
ATOM 939 O O . SER A 1 116 ? -5.501 2.146 13.201 1.00 94.31 116 SER A O 1
ATOM 941 N N . TYR A 1 117 ? -7.218 2.532 11.801 1.00 94.88 117 TYR A N 1
ATOM 942 C CA . TYR A 1 117 ? -6.502 2.299 10.551 1.00 94.88 117 TYR A CA 1
ATOM 943 C C . TYR A 1 117 ? -6.616 3.479 9.581 1.00 94.88 117 TYR A C 1
ATOM 945 O O . TYR A 1 117 ? -7.539 4.299 9.634 1.00 94.88 117 TYR A O 1
ATOM 953 N N . LEU A 1 118 ? -5.648 3.557 8.672 1.00 95.88 118 LEU A N 1
ATOM 954 C CA . LEU A 1 118 ? -5.586 4.573 7.629 1.00 95.88 118 LEU A CA 1
ATOM 955 C C . LEU A 1 118 ? -6.458 4.165 6.424 1.00 95.88 118 LEU A C 1
ATOM 957 O O . LEU A 1 118 ? -6.392 3.015 5.978 1.00 95.88 118 LEU A O 1
ATOM 961 N N . PRO A 1 119 ? -7.328 5.056 5.911 1.00 94.56 119 PRO A N 1
ATOM 962 C CA . PRO A 1 119 ? -8.467 4.645 5.093 1.00 94.56 119 PRO A CA 1
ATOM 963 C C . PRO A 1 119 ? -8.113 4.098 3.703 1.00 94.56 119 PRO A C 1
ATOM 965 O O . PRO A 1 119 ? -8.886 3.280 3.199 1.00 94.56 119 PRO A O 1
ATOM 968 N N . ASN A 1 120 ? -6.999 4.519 3.089 1.00 95.56 120 ASN A N 1
ATOM 969 C CA . ASN A 1 120 ? -6.630 4.110 1.726 1.00 95.56 120 ASN A CA 1
ATOM 970 C C . ASN A 1 120 ? -5.704 2.881 1.701 1.00 95.56 120 ASN A C 1
ATOM 972 O O . ASN A 1 120 ? -5.872 1.999 0.868 1.00 95.56 120 ASN A O 1
ATOM 976 N N . SER A 1 121 ? -4.735 2.824 2.615 1.00 94.38 121 SER A N 1
ATOM 977 C CA . SER A 1 121 ? -3.688 1.795 2.718 1.00 94.38 121 SER A CA 1
ATOM 978 C C . SER A 1 121 ? -4.017 0.668 3.699 1.00 94.38 121 SER A C 1
ATOM 980 O O . SER A 1 121 ? -3.302 -0.329 3.736 1.00 94.38 121 SER A O 1
ATOM 982 N N . LYS A 1 122 ? -5.074 0.824 4.512 1.00 95.25 122 LYS A N 1
ATOM 983 C CA . LYS A 1 122 ? -5.522 -0.142 5.535 1.00 95.25 122 LYS A CA 1
ATOM 984 C C . LYS A 1 122 ? -4.465 -0.476 6.600 1.00 95.25 122 LYS A C 1
ATOM 986 O O . LYS A 1 122 ? -4.596 -1.468 7.313 1.00 95.25 122 LYS A O 1
ATOM 991 N N . ILE A 1 123 ? -3.440 0.367 6.746 1.00 94.81 123 ILE A N 1
ATOM 992 C CA . ILE A 1 123 ? -2.410 0.225 7.780 1.00 94.81 123 ILE A CA 1
ATOM 993 C C . ILE A 1 123 ? -2.990 0.609 9.142 1.00 94.81 123 ILE A C 1
ATOM 995 O O . ILE A 1 123 ? -3.511 1.714 9.315 1.00 94.81 123 ILE A O 1
ATOM 999 N N . ILE A 1 124 ? -2.867 -0.295 10.111 1.00 94.06 124 ILE A N 1
ATOM 1000 C CA . ILE A 1 124 ? -3.258 -0.082 11.505 1.00 94.06 124 ILE A CA 1
ATOM 1001 C C . ILE A 1 124 ? -2.222 0.825 12.173 1.00 94.06 124 ILE A C 1
ATOM 1003 O O . ILE A 1 124 ? -1.022 0.544 12.177 1.00 94.06 124 ILE A O 1
ATOM 1007 N N . VAL A 1 125 ? -2.691 1.931 12.749 1.00 93.62 125 VAL A N 1
ATOM 1008 C CA . VAL A 1 125 ? -1.851 2.927 13.434 1.00 93.62 125 VAL A CA 1
ATOM 1009 C C . VAL A 1 125 ? -2.013 2.899 14.948 1.00 93.62 125 VAL A C 1
ATOM 1011 O O . VAL A 1 125 ? -1.080 3.298 15.650 1.00 93.62 125 VAL A O 1
ATOM 1014 N N . HIS A 1 126 ? -3.143 2.397 15.449 1.00 90.81 126 HIS A N 1
ATOM 1015 C CA . HIS A 1 126 ? -3.440 2.248 16.874 1.00 90.81 126 HIS A CA 1
ATOM 1016 C C . HIS A 1 126 ? -4.303 1.006 17.120 1.00 90.81 126 HIS A C 1
ATOM 1018 O O . HIS A 1 126 ? -5.071 0.603 16.247 1.00 90.81 126 HIS A O 1
ATOM 1024 N N . GLN A 1 127 ? -4.143 0.401 18.292 1.00 90.75 127 GLN A N 1
ATOM 1025 C CA . GLN A 1 127 ? -4.776 -0.852 18.696 1.00 90.75 127 GLN A CA 1
ATOM 1026 C C . GLN A 1 127 ? -5.123 -0.746 20.178 1.00 90.75 127 GLN A C 1
ATOM 1028 O O . GLN A 1 127 ? -4.256 -0.451 20.998 1.00 90.75 127 GLN A O 1
ATOM 1033 N N . GLU A 1 128 ? -6.382 -0.997 20.499 1.00 90.56 128 GLU A N 1
ATOM 1034 C CA . GLU A 1 128 ? -6.927 -1.047 21.854 1.00 90.56 128 GLU A CA 1
ATOM 1035 C C . GLU A 1 128 ? -7.633 -2.391 22.031 1.00 90.56 128 GLU A C 1
ATOM 1037 O O . GLU A 1 128 ? -8.062 -3.004 21.048 1.00 90.56 128 GLU A O 1
ATOM 1042 N N . TYR A 1 129 ? -7.741 -2.869 23.267 1.00 88.75 129 TYR A N 1
ATOM 1043 C CA . TYR A 1 129 ? -8.508 -4.067 23.575 1.00 88.75 129 TYR A CA 1
ATOM 1044 C C . TYR A 1 129 ? -9.193 -3.954 24.928 1.00 88.75 129 TYR A C 1
ATOM 1046 O O . TYR A 1 129 ? -8.605 -3.452 25.884 1.00 88.75 129 TYR A O 1
ATOM 1054 N N . ASP A 1 130 ? -10.393 -4.515 25.000 1.00 85.81 130 ASP A N 1
ATOM 1055 C CA . ASP A 1 130 ? -11.126 -4.743 26.237 1.00 85.81 130 ASP A CA 1
ATOM 1056 C C . ASP A 1 130 ? -11.272 -6.253 26.466 1.00 85.81 130 ASP A C 1
ATOM 1058 O O . ASP A 1 130 ? -11.439 -7.043 25.529 1.00 85.81 130 ASP A O 1
ATOM 1062 N N . THR A 1 131 ? -11.181 -6.673 27.726 1.00 77.62 131 THR A N 1
ATOM 1063 C CA . THR A 1 131 ? -11.374 -8.074 28.113 1.00 77.62 131 THR A CA 1
ATOM 1064 C C . THR A 1 131 ? -12.853 -8.421 27.984 1.00 77.62 131 THR A C 1
ATOM 1066 O O . THR A 1 131 ? -13.683 -7.817 28.666 1.00 77.62 131 THR A O 1
ATOM 1069 N N . THR A 1 132 ? -13.204 -9.405 27.153 1.00 64.94 132 THR A N 1
ATOM 1070 C CA . THR A 1 132 ? -14.578 -9.923 27.174 1.00 64.94 132 THR A CA 1
ATOM 1071 C C . THR A 1 132 ? -14.776 -10.752 28.437 1.00 64.94 132 THR A C 1
ATOM 1073 O O . THR A 1 132 ? -13.882 -11.490 28.854 1.00 64.94 132 THR A O 1
ATOM 1076 N N . LEU A 1 133 ? -15.940 -10.628 29.079 1.00 59.78 133 LEU A N 1
ATOM 1077 C CA . LEU A 1 133 ? -16.311 -11.573 30.129 1.00 59.78 133 LEU A CA 1
ATOM 1078 C C . LEU A 1 133 ? -16.448 -12.962 29.488 1.00 59.78 133 LEU A C 1
ATOM 1080 O O . LEU A 1 133 ? -17.069 -13.061 28.425 1.00 59.78 133 LEU A O 1
ATOM 1084 N N . PRO A 1 134 ? -15.902 -14.028 30.103 1.00 54.72 134 PRO A N 1
ATOM 1085 C CA . PRO A 1 134 ? -15.988 -15.363 29.532 1.00 54.72 134 PRO A CA 1
ATOM 1086 C C . PRO A 1 134 ? -17.459 -15.738 29.346 1.00 54.72 134 PRO A C 1
ATOM 1088 O O . PRO A 1 134 ? -18.252 -15.656 30.288 1.00 54.72 134 PRO A O 1
ATOM 1091 N N . LYS A 1 135 ? -17.825 -16.162 28.130 1.00 52.91 135 LYS A N 1
ATOM 1092 C CA . LYS A 1 135 ? -19.143 -16.744 27.861 1.00 52.91 135 LYS A CA 1
ATOM 1093 C C . LYS A 1 135 ? -19.301 -17.981 28.741 1.00 52.91 135 LYS A C 1
ATOM 1095 O O . LYS A 1 135 ? -18.721 -19.028 28.461 1.00 52.91 135 LYS A O 1
ATOM 1100 N N . ILE A 1 136 ? -20.091 -17.851 29.804 1.00 57.53 136 ILE A N 1
ATOM 1101 C CA . ILE A 1 136 ? -20.562 -19.000 30.567 1.00 57.53 136 ILE A CA 1
ATOM 1102 C C . ILE A 1 136 ? -21.482 -19.768 29.621 1.00 57.53 136 ILE A C 1
ATOM 1104 O O . ILE A 1 136 ? -22.560 -19.293 29.272 1.00 57.53 136 ILE A O 1
ATOM 1108 N N . TYR A 1 137 ? -21.029 -20.933 29.169 1.00 54.28 137 TYR A N 1
ATOM 1109 C CA . TYR A 1 137 ? -21.897 -21.875 28.484 1.00 54.28 137 TYR A CA 1
ATOM 1110 C C . TYR A 1 137 ? -22.919 -22.367 29.506 1.00 54.28 137 TYR A C 1
ATOM 1112 O O . TYR A 1 137 ? -22.550 -23.034 30.474 1.00 54.28 137 TYR A O 1
ATOM 1120 N N . GLU A 1 138 ? -24.188 -22.012 29.313 1.00 48.34 138 GLU A N 1
ATOM 1121 C CA . GLU A 1 138 ? -25.280 -22.592 30.088 1.00 48.34 138 GLU A CA 1
ATOM 1122 C C . GLU A 1 138 ? -25.287 -24.101 29.829 1.00 48.34 138 GLU A C 1
ATOM 1124 O O . GLU A 1 138 ? -25.601 -24.568 28.732 1.00 48.34 138 GLU A O 1
ATOM 1129 N N . VAL A 1 139 ? -24.876 -24.871 30.839 1.00 55.59 139 VAL A N 1
ATOM 1130 C CA . VAL A 1 139 ? -25.058 -26.321 30.838 1.00 55.59 139 VAL A CA 1
ATOM 1131 C C . VAL A 1 139 ? -26.568 -26.555 30.810 1.00 55.59 139 VAL A C 1
ATOM 1133 O O . VAL A 1 139 ? -27.248 -26.019 31.689 1.00 55.59 139 VAL A O 1
ATOM 1136 N N . PRO A 1 140 ? -27.115 -27.310 29.838 1.00 48.78 140 PRO A N 1
ATOM 1137 C CA . PRO A 1 140 ? -28.546 -27.561 29.792 1.00 48.78 140 PRO A CA 1
ATOM 1138 C C . PRO A 1 140 ? -28.966 -28.276 31.078 1.00 48.78 140 PRO A C 1
ATOM 1140 O O . PRO A 1 140 ? -28.552 -29.407 31.340 1.00 48.78 140 PRO A O 1
ATOM 1143 N N . VAL A 1 141 ? -29.761 -27.587 31.895 1.00 49.69 141 VAL A N 1
ATOM 1144 C CA . VAL A 1 141 ? -30.417 -28.183 33.056 1.00 49.69 141 VAL A CA 1
ATOM 1145 C C . VAL A 1 141 ? -31.519 -29.083 32.518 1.00 49.69 141 VAL A C 1
ATOM 1147 O O . VAL A 1 141 ? -32.437 -28.614 31.849 1.00 49.69 141 VAL A O 1
ATOM 1150 N N . ASP A 1 142 ? -31.389 -30.379 32.776 1.00 45.31 142 ASP A N 1
ATOM 1151 C CA . ASP A 1 142 ? -32.321 -31.402 32.307 1.00 45.31 142 ASP A CA 1
ATOM 1152 C C . ASP A 1 142 ? -33.636 -31.289 33.107 1.00 45.31 142 ASP A C 1
ATOM 1154 O O . ASP A 1 142 ? -33.774 -31.825 34.210 1.00 45.31 142 ASP A O 1
ATOM 1158 N N . GLU A 1 143 ? -34.586 -30.495 32.601 1.00 47.59 143 GLU A N 1
ATOM 1159 C CA . GLU A 1 143 ? -35.903 -30.320 33.215 1.00 47.59 143 GLU A CA 1
ATOM 1160 C C . GLU A 1 143 ? -36.768 -31.572 33.011 1.00 47.59 143 GLU A C 1
ATOM 1162 O O . GLU A 1 143 ? -37.291 -31.815 31.923 1.00 47.59 143 GLU A O 1
ATOM 1167 N N . ASN A 1 144 ? -37.011 -32.329 34.085 1.00 36.66 144 ASN A N 1
ATOM 1168 C CA . ASN A 1 144 ? -38.077 -33.330 34.119 1.00 36.66 144 ASN A CA 1
ATOM 1169 C C . ASN A 1 144 ? -38.924 -33.173 35.404 1.00 36.66 144 ASN A C 1
ATOM 1171 O O . ASN A 1 144 ? -38.364 -33.253 36.502 1.00 36.66 144 ASN A O 1
ATOM 1175 N N . PRO A 1 145 ? -40.244 -32.903 35.313 1.00 46.06 145 PRO A N 1
ATOM 1176 C CA . PRO A 1 145 ? -41.018 -32.412 36.455 1.00 46.06 145 PRO A CA 1
ATOM 1177 C C . PRO A 1 145 ? -41.882 -33.467 37.185 1.00 46.06 145 PRO A C 1
ATOM 1179 O O . PRO A 1 145 ? -42.395 -34.410 36.590 1.00 46.06 145 PRO A O 1
ATOM 1182 N N . THR A 1 146 ? -42.184 -33.151 38.454 1.00 35.53 146 THR A N 1
ATOM 1183 C CA . THR A 1 146 ? -43.395 -33.535 39.228 1.00 35.53 146 THR A CA 1
ATOM 1184 C C . THR A 1 146 ? -43.519 -34.949 39.836 1.00 35.53 146 THR A C 1
ATOM 1186 O O . THR A 1 146 ? -43.586 -35.954 39.137 1.00 35.53 146 THR A O 1
ATOM 1189 N N . GLY A 1 147 ? -43.753 -34.994 41.162 1.00 29.55 147 GLY A N 1
ATOM 1190 C CA . GLY A 1 147 ? -44.364 -36.134 41.872 1.00 29.55 147 GLY A CA 1
ATOM 1191 C C . GLY A 1 147 ? -44.444 -35.993 43.409 1.00 29.55 147 GLY A C 1
ATOM 1192 O O . GLY A 1 147 ? -43.417 -36.010 44.078 1.00 29.55 147 GLY A O 1
ATOM 1193 N N . SER A 1 148 ? -45.651 -35.924 43.986 1.00 35.22 148 SER A N 1
ATOM 1194 C CA . SER A 1 148 ? -45.936 -36.068 45.438 1.00 35.22 148 SER A CA 1
ATOM 1195 C C . SER A 1 148 ? -47.086 -37.090 45.641 1.00 35.22 148 SER A C 1
ATOM 1197 O O . SER A 1 148 ? -47.555 -37.642 44.646 1.00 35.22 148 SER A O 1
ATOM 1199 N N . ASP A 1 149 ? -47.587 -37.506 46.815 1.00 34.09 149 ASP A N 1
ATOM 1200 C CA . ASP A 1 149 ? -47.612 -37.060 48.234 1.00 34.09 149 ASP A CA 1
ATOM 1201 C C . ASP A 1 149 ? -48.054 -38.314 49.087 1.00 34.09 149 ASP A C 1
ATOM 1203 O O . ASP A 1 149 ? -48.038 -39.410 48.517 1.00 34.09 149 ASP A O 1
ATOM 1207 N N . PRO A 1 150 ? -48.576 -38.283 50.347 1.00 45.06 150 PRO A N 1
ATOM 1208 C CA . PRO A 1 150 ? -48.433 -37.339 51.470 1.00 45.06 150 PRO A CA 1
ATOM 1209 C C . PRO A 1 150 ? -48.146 -37.965 52.872 1.00 45.06 150 PRO A C 1
ATOM 1211 O O . PRO A 1 150 ? -48.451 -39.117 53.154 1.00 45.06 150 PRO A O 1
ATOM 1214 N N . ILE A 1 151 ? -47.670 -37.117 53.799 1.00 29.77 151 ILE A N 1
ATOM 1215 C CA . ILE A 1 151 ? -48.043 -37.013 55.244 1.00 29.77 151 ILE A CA 1
ATOM 1216 C C . ILE A 1 151 ? -48.177 -38.303 56.129 1.00 29.77 151 ILE A C 1
ATOM 1218 O O . ILE A 1 151 ? -49.239 -38.909 56.146 1.00 29.77 151 ILE A O 1
ATOM 1222 N N . LYS A 1 152 ? -47.175 -38.519 57.028 1.00 30.50 152 LYS A N 1
ATOM 1223 C CA . LYS A 1 152 ? -47.201 -38.863 58.507 1.00 30.50 152 LYS A CA 1
ATOM 1224 C C . LYS A 1 152 ? -48.045 -40.063 59.070 1.00 30.50 152 LYS A C 1
ATOM 1226 O O . LYS A 1 152 ? -48.946 -40.524 58.387 1.00 30.50 152 LYS A O 1
ATOM 1231 N N . PRO A 1 153 ? -47.913 -40.482 60.368 1.00 47.19 153 PRO A N 1
ATOM 1232 C CA . PRO A 1 153 ? -46.844 -40.321 61.392 1.00 47.19 153 PRO A CA 1
ATOM 1233 C C . PRO A 1 153 ? -46.415 -41.626 62.146 1.00 47.19 153 PRO A C 1
ATOM 1235 O O . PRO A 1 153 ? -47.158 -42.597 62.146 1.00 47.19 153 PRO A O 1
ATOM 1238 N N . ASP A 1 154 ? -45.261 -41.632 62.846 1.00 28.83 154 ASP A N 1
ATOM 1239 C CA . ASP A 1 154 ? -45.125 -41.830 64.322 1.00 28.83 154 ASP A CA 1
ATOM 1240 C C . ASP A 1 154 ? -43.674 -42.114 64.806 1.00 28.83 154 ASP A C 1
ATOM 1242 O O . ASP A 1 154 ? -42.773 -42.415 64.028 1.00 28.83 154 ASP A O 1
ATOM 1246 N N . ASN A 1 155 ? -43.461 -41.929 66.114 1.00 31.28 155 ASN A N 1
ATOM 1247 C CA . ASN A 1 155 ? -42.232 -42.034 66.936 1.00 31.28 155 ASN A CA 1
ATOM 1248 C C . ASN A 1 155 ? -42.589 -42.962 68.143 1.00 31.28 155 ASN A C 1
ATOM 1250 O O . ASN A 1 155 ? -43.794 -43.102 68.370 1.00 31.28 155 ASN A O 1
ATOM 1254 N N . PRO A 1 156 ? -41.687 -43.534 68.984 1.00 46.41 156 PRO A N 1
ATOM 1255 C CA . PRO A 1 156 ? -40.228 -43.370 69.098 1.00 46.41 156 PRO A CA 1
ATOM 1256 C C . PRO A 1 156 ? -39.405 -44.683 69.149 1.00 46.41 156 PRO A C 1
ATOM 1258 O O . PRO A 1 156 ? -39.968 -45.762 69.273 1.00 46.41 156 PRO A O 1
ATOM 1261 N N . ASP A 1 157 ? -38.068 -44.570 69.145 1.00 30.94 157 ASP A N 1
ATOM 1262 C CA . ASP A 1 157 ? -37.197 -45.211 70.157 1.00 30.94 157 ASP A CA 1
ATOM 1263 C C . ASP A 1 157 ? -35.727 -44.735 70.047 1.00 30.94 157 ASP A C 1
ATOM 1265 O O . ASP A 1 157 ? -35.149 -44.645 68.967 1.00 30.94 157 ASP A O 1
ATOM 1269 N N . TYR A 1 158 ? -35.118 -44.425 71.196 1.00 32.41 158 TYR A N 1
ATOM 1270 C CA . TYR A 1 158 ? -33.681 -44.144 71.405 1.00 32.41 158 TYR A CA 1
ATOM 1271 C C . TYR A 1 158 ? -33.138 -45.285 72.301 1.00 32.41 158 TYR A C 1
ATOM 1273 O O . TYR A 1 158 ? -33.918 -45.778 73.121 1.00 32.41 158 TYR A O 1
ATOM 1281 N N . PRO A 1 159 ? -31.843 -45.687 72.253 1.00 42.25 159 PRO A N 1
ATOM 1282 C CA . PRO A 1 159 ? -30.816 -44.810 72.828 1.00 42.25 159 PRO A CA 1
ATOM 1283 C C . PRO A 1 159 ? -29.371 -44.872 72.261 1.00 42.25 159 PRO A C 1
ATOM 1285 O O . PRO A 1 159 ? -28.774 -45.928 72.102 1.00 42.25 159 PRO A O 1
ATOM 1288 N N . SER A 1 160 ? -28.772 -43.680 72.147 1.00 36.50 160 SER A N 1
ATOM 1289 C CA . SER A 1 160 ? -27.473 -43.254 72.724 1.00 36.50 160 SER A CA 1
ATOM 1290 C C . SER A 1 160 ? -26.174 -44.086 72.566 1.00 36.50 160 SER A C 1
ATOM 1292 O O . SER A 1 160 ? -26.018 -45.157 73.148 1.00 36.50 160 SER A O 1
ATOM 1294 N N . GLY A 1 161 ? -25.159 -43.450 71.958 1.00 30.61 161 GLY A N 1
ATOM 1295 C CA . GLY A 1 161 ? -23.716 -43.758 72.058 1.00 30.61 161 GLY A CA 1
ATOM 1296 C C . GLY A 1 161 ? -22.944 -43.326 70.793 1.00 30.61 161 GLY A C 1
ATOM 1297 O O . GLY A 1 161 ? -23.527 -43.347 69.717 1.00 30.61 161 GLY A O 1
ATOM 1298 N N . THR A 1 162 ? -21.668 -42.909 70.787 1.00 33.66 162 THR A N 1
ATOM 1299 C CA . THR A 1 162 ? -20.692 -42.578 71.849 1.00 33.66 162 THR A CA 1
ATOM 1300 C C . THR A 1 162 ? -19.568 -41.698 71.237 1.00 33.66 162 THR A C 1
ATOM 1302 O O . THR A 1 162 ? -19.190 -41.908 70.093 1.00 33.66 162 THR A O 1
ATOM 1305 N N . THR A 1 163 ? -19.085 -40.705 71.998 1.00 35.34 163 THR A N 1
ATOM 1306 C CA . THR A 1 163 ? -17.897 -39.805 71.858 1.00 35.34 163 THR A CA 1
ATOM 1307 C C . THR A 1 163 ? -16.955 -39.816 70.619 1.00 35.34 163 THR A C 1
ATOM 1309 O O . THR A 1 163 ? -16.379 -40.845 70.286 1.00 35.34 163 THR A O 1
ATOM 1312 N N . THR A 1 164 ? -16.709 -38.601 70.081 1.00 36.16 164 THR A N 1
ATOM 1313 C CA . THR A 1 164 ? -15.426 -37.883 69.747 1.00 36.16 164 THR A CA 1
ATOM 1314 C C . THR A 1 164 ? -14.045 -38.603 69.853 1.00 36.16 164 THR A C 1
ATOM 1316 O O . THR A 1 164 ? -13.947 -39.521 70.662 1.00 36.16 164 THR A O 1
ATOM 1319 N N . PRO A 1 165 ? -12.927 -38.134 69.204 1.00 45.47 165 PRO A N 1
ATOM 1320 C CA . PRO A 1 165 ? -12.669 -36.782 68.651 1.00 45.47 165 PRO A CA 1
ATOM 1321 C C . PRO A 1 165 ? -11.886 -36.647 67.304 1.00 45.47 165 PRO A C 1
ATOM 1323 O O . PRO A 1 165 ? -11.519 -37.608 66.642 1.00 45.47 165 PRO A O 1
ATOM 1326 N N . VAL A 1 166 ? -11.645 -35.373 66.961 1.00 46.97 166 VAL A N 1
ATOM 1327 C CA . VAL A 1 166 ? -10.818 -34.758 65.899 1.00 46.97 166 VAL A CA 1
ATOM 1328 C C . VAL A 1 166 ? -9.345 -35.208 65.874 1.00 46.97 166 VAL A C 1
ATOM 1330 O O . VAL A 1 166 ? -8.734 -35.333 66.932 1.00 46.97 166 VAL A O 1
ATOM 1333 N N . GLU A 1 167 ? -8.739 -35.249 64.679 1.00 41.72 167 GLU A N 1
ATOM 1334 C CA . GLU A 1 167 ? -7.292 -35.053 64.482 1.00 41.72 167 GLU A CA 1
ATOM 1335 C C . GLU A 1 167 ? -7.045 -33.945 63.436 1.00 41.72 167 GLU A C 1
ATOM 1337 O O . GLU A 1 167 ? -7.595 -33.976 62.336 1.00 41.72 167 GLU A O 1
ATOM 1342 N N . VAL A 1 168 ? -6.250 -32.939 63.813 1.00 46.81 168 VAL A N 1
ATOM 1343 C CA . VAL A 1 168 ? -5.752 -31.844 62.963 1.00 46.81 168 VAL A CA 1
ATOM 1344 C C . VAL A 1 168 ? -4.235 -31.877 63.059 1.00 46.81 168 VAL A C 1
ATOM 1346 O O . VAL A 1 168 ? -3.710 -31.844 64.172 1.00 46.81 168 VAL A O 1
ATOM 1349 N N . ILE A 1 169 ? -3.542 -31.893 61.919 1.00 43.25 169 ILE A N 1
ATOM 1350 C CA . ILE A 1 169 ? -2.096 -31.661 61.847 1.00 43.25 169 ILE A CA 1
ATOM 1351 C C . ILE A 1 169 ? -1.811 -30.718 60.669 1.00 43.25 169 ILE A C 1
ATOM 1353 O O . ILE A 1 169 ? -1.906 -31.116 59.512 1.00 43.25 169 ILE A O 1
ATOM 1357 N N . ASP A 1 170 ? -1.472 -29.481 61.022 1.00 40.78 170 ASP A N 1
ATOM 1358 C CA . ASP A 1 170 ? -0.745 -28.467 60.233 1.00 40.78 170 ASP A CA 1
ATOM 1359 C C . ASP A 1 170 ? 0.753 -28.520 60.659 1.00 40.78 170 ASP A C 1
ATOM 1361 O O . ASP A 1 170 ? 1.035 -29.158 61.688 1.00 40.78 170 ASP A O 1
ATOM 1365 N N . PRO A 1 171 ? 1.731 -27.877 59.972 1.00 55.94 171 PRO A N 1
ATOM 1366 C CA . PRO A 1 171 ? 1.600 -26.687 59.111 1.00 55.94 171 PRO A CA 1
ATOM 1367 C C . PRO A 1 171 ? 2.245 -26.763 57.707 1.00 55.94 171 PRO A C 1
ATOM 1369 O O . PRO A 1 171 ? 2.917 -27.771 57.390 1.00 55.94 171 PRO A O 1
#

Secondary structure (DSSP, 8-state):
-HHHHHHHHHHHHHHHHHHHHHHHHHHHHHHTT---SGGGGTHHHHHHHHHHHHIIIIIHHHHHHHHHHHTT-PEEEEEEGGG-EEETTEEEETTEEEE--TTSPPP-SSEEEEEEE-TTT-BEEEEEEEEPPP-------------------------------------

pLDDT: mean 79.59, std 21.73, range [28.83, 97.81]